Protein AF-A0A8D8L1W0-F1 (afdb_monomer_lite)

Organism: Culex pipiens (NCBI:txid7175)

Radius of gyration: 21.18 Å; chains: 1; bounding box: 40×40×78 Å

Foldseek 3Di:
DDDDPDDPDPCVVVDDDLVNLLVVLLPDALVVLVVQCVPDPSSVCSQVVDPSNQQNDEDEDDAPAEADAPDDDPDDDQHQHYEYENYEYEAHYPVQLVRLCNHQYYAHENYEYEPVRVLVNCVSNQNHAYYEYAAYHHPDDDPDDRDEANANHAYYEYHNDDPVVCVVCVVRYDHHNDYD

Sequence (180 aa):
MAAITTPPELDLAIHVPANVWENIFQRVGVLQLLEFRLICRSWRGIVDGSPALMNRICIKFPPGFALDRDYEPDYLVPARNLTLEKVRISAVNTWWPTFAQRLVFVSINDCTVSCSTLLQLLQPMTNLRVLQLGKLQMWKSSKVAVNFQMKQVETFSAEGLSEDIFSFLAPIFTQLRRIG

InterPro domains:
  IPR001810 F-box domain [PF00646] (17-49)
  IPR001810 F-box domain [PS50181] (10-57)
  IPR001810 F-box domain [SM00256] (16-57)
  IPR032675 Leucine-rich repeat domain superfamily [G3DSA:3.80.10.10] (8-179)
  IPR036047 F-box-like domain superfamily [SSF81383] (6-67)

Secondary structure (DSSP, 8-state):
----------GGGGS--HHHHHHHHTTS-HHHHHHHHHH-HHHHHHHHH-HHHHTT-EEEPPTT-EE-SS---S-PPP-SEEEEES-EES---THHHHHHTT-SEEEEESEEE-HHHHHHHHTT-TT--EEEE--EE-S----PPP----TT--EEEETT--HHHHHHHGGG-S--SEE-

Structure (mmCIF, N/CA/C/O backbone):
data_AF-A0A8D8L1W0-F1
#
_entry.id   AF-A0A8D8L1W0-F1
#
loop_
_atom_site.group_PDB
_atom_site.id
_atom_site.type_symbol
_atom_site.label_atom_id
_atom_site.label_alt_id
_atom_site.label_comp_id
_atom_site.label_asym_id
_atom_site.label_entity_id
_atom_site.label_seq_id
_atom_site.pdbx_PDB_ins_code
_atom_site.Cartn_x
_atom_site.Cartn_y
_atom_site.Cartn_z
_atom_site.occupancy
_atom_site.B_iso_or_equiv
_atom_site.auth_seq_id
_atom_site.auth_comp_id
_atom_site.auth_asym_id
_atom_site.auth_atom_id
_atom_site.pdbx_PDB_model_num
ATOM 1 N N . MET A 1 1 ? 22.410 -23.179 -56.354 1.00 44.34 1 MET A N 1
ATOM 2 C CA . MET A 1 1 ? 22.301 -23.093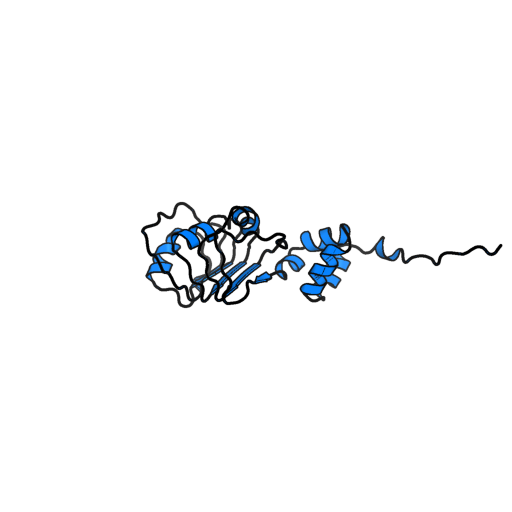 -54.882 1.00 44.34 1 MET A CA 1
ATOM 3 C C . MET A 1 1 ? 22.447 -21.628 -54.506 1.00 44.34 1 MET A C 1
ATOM 5 O O . MET A 1 1 ? 23.551 -21.110 -54.581 1.00 44.34 1 MET A O 1
ATOM 9 N N . ALA A 1 2 ? 21.334 -20.936 -54.258 1.00 40.97 2 ALA A N 1
ATOM 10 C CA . ALA A 1 2 ? 21.337 -19.514 -53.918 1.00 40.97 2 ALA A CA 1
ATOM 11 C C . ALA A 1 2 ? 21.572 -19.354 -52.411 1.00 40.97 2 ALA A C 1
ATOM 13 O O . ALA A 1 2 ? 20.891 -19.997 -51.612 1.00 40.97 2 ALA A O 1
ATOM 14 N N . ALA A 1 3 ? 22.556 -18.536 -52.040 1.00 47.28 3 ALA A N 1
ATOM 15 C CA . ALA A 1 3 ? 22.816 -18.172 -50.657 1.00 47.28 3 ALA A CA 1
ATOM 16 C C . ALA A 1 3 ? 21.659 -17.308 -50.141 1.00 47.28 3 ALA A C 1
ATOM 18 O O . ALA A 1 3 ? 21.376 -16.245 -50.690 1.00 47.28 3 ALA A O 1
ATOM 19 N N . ILE A 1 4 ? 20.980 -17.788 -49.102 1.00 48.72 4 ILE A N 1
ATOM 20 C CA . ILE A 1 4 ? 19.999 -17.013 -48.347 1.00 48.72 4 ILE A CA 1
ATOM 21 C C . ILE A 1 4 ? 20.810 -16.077 -47.451 1.00 48.72 4 ILE A C 1
ATOM 23 O O . ILE A 1 4 ? 21.278 -16.471 -46.387 1.00 48.72 4 ILE A O 1
ATOM 27 N N . THR A 1 5 ? 21.041 -14.851 -47.910 1.00 50.19 5 THR A N 1
ATOM 28 C CA . THR A 1 5 ? 21.496 -13.757 -47.055 1.00 50.19 5 THR A CA 1
ATOM 29 C C . THR A 1 5 ? 20.346 -13.402 -46.121 1.00 50.19 5 THR A C 1
ATOM 31 O O . THR A 1 5 ? 19.375 -12.759 -46.518 1.00 50.19 5 THR A O 1
ATOM 34 N N . THR A 1 6 ? 20.430 -13.867 -44.877 1.00 53.19 6 THR A N 1
ATOM 35 C CA . THR A 1 6 ? 19.620 -13.349 -43.772 1.00 53.19 6 THR A CA 1
ATOM 36 C C . THR A 1 6 ? 19.752 -11.820 -43.737 1.00 53.19 6 THR A C 1
ATOM 38 O O . THR A 1 6 ? 20.881 -11.323 -43.816 1.00 53.19 6 THR A O 1
ATOM 41 N N . PRO A 1 7 ? 18.643 -11.059 -43.657 1.00 52.22 7 PRO A N 1
ATOM 42 C CA . PRO A 1 7 ? 18.725 -9.613 -43.499 1.00 52.22 7 PRO A CA 1
ATOM 43 C C . PRO A 1 7 ? 19.484 -9.295 -42.205 1.00 52.22 7 PRO A C 1
ATOM 45 O O . PRO A 1 7 ? 19.402 -10.090 -41.267 1.00 52.22 7 PRO A O 1
ATOM 48 N N . PRO A 1 8 ? 20.210 -8.165 -42.127 1.00 53.38 8 PRO A N 1
ATOM 49 C CA . PRO A 1 8 ? 20.816 -7.731 -40.879 1.00 53.38 8 PRO A CA 1
ATOM 50 C C . PRO A 1 8 ? 19.683 -7.506 -39.876 1.00 53.38 8 PRO A C 1
ATOM 52 O O . PRO A 1 8 ? 18.936 -6.529 -39.966 1.00 53.38 8 PRO A O 1
ATOM 55 N N . GLU A 1 9 ? 19.500 -8.470 -38.976 1.00 50.31 9 GLU A N 1
ATOM 56 C CA . GLU A 1 9 ? 18.632 -8.323 -37.821 1.00 50.31 9 GLU A CA 1
ATOM 57 C C . GLU A 1 9 ? 19.044 -7.048 -37.088 1.00 50.31 9 GLU A C 1
ATOM 59 O O . GLU A 1 9 ? 20.223 -6.716 -36.970 1.00 50.31 9 GLU A O 1
ATOM 64 N N . LEU A 1 10 ? 18.039 -6.285 -36.675 1.00 51.59 10 LEU A N 1
ATOM 65 C CA . LEU A 1 10 ? 18.173 -4.995 -36.020 1.00 51.59 10 LEU A CA 1
ATOM 66 C C . LEU A 1 10 ? 18.961 -5.124 -34.706 1.00 51.59 10 LEU A C 1
ATOM 68 O O . LEU A 1 10 ? 18.383 -5.181 -33.624 1.00 51.59 10 LEU A O 1
ATOM 72 N N . ASP A 1 11 ? 20.284 -5.036 -34.796 1.00 48.66 11 ASP A N 1
ATOM 73 C CA . ASP A 1 11 ? 21.230 -4.906 -33.677 1.00 48.66 11 ASP A CA 1
ATOM 74 C C . ASP A 1 11 ? 21.107 -3.557 -32.930 1.00 48.66 11 ASP A C 1
ATOM 76 O O . ASP A 1 11 ? 21.925 -3.202 -32.083 1.00 48.66 11 ASP A O 1
ATOM 80 N N . LEU A 1 12 ? 20.044 -2.784 -33.182 1.00 52.66 12 LEU A N 1
ATOM 81 C CA . LEU A 1 12 ? 19.745 -1.541 -32.462 1.00 52.66 12 LEU A CA 1
ATOM 82 C C . LEU A 1 12 ? 19.481 -1.773 -30.967 1.00 52.66 12 LEU A C 1
ATOM 84 O O . LEU A 1 12 ? 19.642 -0.851 -30.167 1.00 52.66 12 LEU A O 1
ATOM 88 N N . ALA A 1 13 ? 19.113 -2.993 -30.565 1.00 54.72 13 ALA A N 1
ATOM 89 C CA . ALA A 1 13 ? 18.953 -3.340 -29.155 1.00 54.72 13 ALA A CA 1
ATOM 90 C C . ALA A 1 13 ? 20.289 -3.386 -28.384 1.00 54.72 13 ALA A C 1
ATOM 92 O O . ALA A 1 13 ? 20.267 -3.355 -27.153 1.00 54.72 13 ALA A O 1
ATOM 93 N N . ILE A 1 14 ? 21.440 -3.429 -29.070 1.00 57.38 14 ILE A N 1
ATOM 94 C CA . ILE A 1 14 ? 22.743 -3.649 -28.428 1.00 57.38 14 ILE A CA 1
ATOM 95 C C . ILE A 1 14 ? 23.313 -2.375 -27.770 1.00 57.38 14 ILE A C 1
ATOM 97 O O . ILE A 1 14 ? 24.105 -2.489 -26.835 1.00 57.38 14 ILE A O 1
ATOM 101 N N . HIS A 1 15 ? 22.868 -1.160 -28.129 1.00 70.00 15 HIS A N 1
ATOM 102 C CA . HIS A 1 15 ? 23.546 0.068 -27.665 1.00 70.00 15 HIS A CA 1
ATOM 103 C C . HIS A 1 15 ? 22.665 1.256 -27.261 1.00 70.00 15 HIS A C 1
ATOM 105 O O . HIS A 1 15 ? 23.150 2.384 -27.225 1.00 70.00 15 HIS A O 1
ATOM 111 N N . VAL A 1 16 ? 21.397 1.057 -26.900 1.00 83.19 16 VAL A N 1
ATOM 112 C CA . VAL A 1 16 ? 20.610 2.158 -26.315 1.00 83.19 16 VAL A CA 1
ATOM 113 C C . VAL A 1 16 ? 20.847 2.218 -24.797 1.00 83.19 16 VAL A C 1
ATOM 115 O O . VAL A 1 16 ? 20.529 1.250 -24.099 1.00 83.19 16 VAL A O 1
ATOM 118 N N . PRO A 1 17 ? 21.386 3.329 -24.255 1.00 90.25 17 PRO A N 1
ATOM 119 C CA . PRO A 1 17 ? 21.621 3.480 -22.822 1.00 90.25 17 PRO A CA 1
ATOM 120 C C . PRO A 1 17 ? 20.339 3.359 -21.983 1.00 90.25 17 PRO A C 1
ATOM 122 O O . PRO A 1 17 ? 19.255 3.767 -22.407 1.00 90.25 17 PRO A O 1
ATOM 125 N N . ALA A 1 18 ? 20.465 2.852 -20.753 1.00 91.12 18 ALA A N 1
ATOM 126 C CA . ALA A 1 18 ? 19.331 2.621 -19.853 1.00 91.12 18 ALA A CA 1
ATOM 127 C C . ALA A 1 18 ? 18.490 3.884 -19.586 1.00 91.12 18 ALA A C 1
ATOM 129 O O . ALA A 1 18 ? 17.266 3.803 -19.533 1.00 91.12 18 ALA A O 1
ATOM 130 N N . ASN A 1 19 ? 19.121 5.058 -19.487 1.00 92.62 19 ASN A N 1
ATOM 131 C CA . ASN A 1 19 ? 18.427 6.336 -19.292 1.00 92.62 19 ASN A CA 1
ATOM 132 C C . ASN A 1 19 ? 17.581 6.752 -20.511 1.00 92.62 19 ASN A C 1
ATOM 134 O O . ASN A 1 19 ? 16.554 7.409 -20.352 1.00 92.62 19 ASN A O 1
ATOM 138 N N . VAL A 1 20 ? 17.976 6.373 -21.732 1.00 94.62 20 VAL A N 1
ATOM 139 C CA . VAL A 1 20 ? 17.174 6.624 -22.940 1.00 94.62 20 VAL A CA 1
ATOM 140 C C . VAL A 1 20 ? 15.929 5.739 -22.927 1.00 94.62 20 VAL A C 1
ATOM 142 O O . VAL A 1 20 ? 14.825 6.241 -23.134 1.00 94.62 20 VAL A O 1
ATOM 145 N N . TRP A 1 21 ? 16.081 4.454 -22.595 1.00 95.00 21 TRP A N 1
ATOM 146 C CA . TRP A 1 21 ? 14.948 3.544 -22.404 1.00 95.00 21 TRP A CA 1
ATOM 147 C C . TRP A 1 21 ? 14.011 4.000 -21.291 1.00 95.00 21 TRP A C 1
ATOM 149 O O . TRP A 1 21 ? 12.801 3.991 -21.484 1.00 95.00 21 TRP A O 1
ATOM 159 N N . GLU A 1 22 ? 14.548 4.449 -20.158 1.00 95.38 22 GLU A N 1
ATOM 160 C CA . GLU A 1 22 ? 13.745 4.983 -19.061 1.00 95.38 22 GLU A CA 1
ATOM 161 C C . GLU A 1 22 ? 12.876 6.160 -19.527 1.00 95.38 22 GLU A C 1
ATOM 163 O O . GLU A 1 22 ? 11.669 6.163 -19.289 1.00 95.38 22 GLU A O 1
ATOM 168 N N . ASN A 1 23 ? 13.451 7.113 -20.268 1.00 95.25 23 ASN A N 1
ATOM 169 C CA . ASN A 1 23 ? 12.711 8.243 -20.835 1.00 95.25 23 ASN A CA 1
ATOM 170 C C . ASN A 1 23 ? 11.614 7.810 -21.822 1.00 95.25 23 ASN A C 1
ATOM 172 O O . ASN A 1 23 ? 10.554 8.436 -21.874 1.00 95.25 23 ASN A O 1
ATOM 176 N N . ILE A 1 24 ? 11.843 6.747 -22.600 1.00 95.50 24 ILE A N 1
ATOM 177 C CA . ILE A 1 24 ? 10.821 6.157 -23.478 1.00 95.50 24 ILE A CA 1
ATOM 178 C C . ILE A 1 24 ? 9.713 5.524 -22.625 1.00 95.50 24 ILE A C 1
ATOM 180 O O . ILE A 1 24 ? 8.532 5.817 -22.812 1.00 95.50 24 ILE A O 1
ATOM 184 N N . PHE A 1 25 ? 10.083 4.705 -21.641 1.00 96.31 25 PHE A N 1
ATOM 185 C CA . PHE A 1 25 ? 9.159 3.999 -20.754 1.00 96.31 25 PHE A CA 1
ATOM 186 C C . PHE A 1 25 ? 8.323 4.947 -19.880 1.00 96.31 25 PHE A C 1
ATOM 188 O O . PHE A 1 25 ? 7.188 4.631 -19.526 1.00 96.31 25 PHE A O 1
ATOM 195 N N . GLN A 1 26 ? 8.823 6.144 -19.571 1.00 95.56 26 GLN A N 1
ATOM 196 C CA . GLN A 1 26 ? 8.052 7.172 -18.866 1.00 95.56 26 GLN A CA 1
ATOM 197 C C . GLN A 1 26 ? 6.867 7.699 -19.692 1.00 95.56 26 GLN A C 1
ATOM 199 O O . GLN A 1 26 ? 5.892 8.177 -19.115 1.00 95.56 26 GLN A O 1
ATOM 204 N N . ARG A 1 27 ? 6.916 7.587 -21.025 1.00 96.25 27 ARG A N 1
ATOM 205 C CA . ARG A 1 27 ? 5.881 8.104 -21.936 1.00 96.25 27 ARG A CA 1
ATOM 206 C C . ARG A 1 27 ? 4.793 7.088 -22.278 1.00 96.25 27 ARG A C 1
ATOM 208 O O . ARG A 1 27 ? 3.747 7.487 -22.778 1.00 96.25 27 ARG A O 1
ATOM 215 N N . VAL A 1 28 ? 5.013 5.800 -22.015 1.00 95.38 28 VAL A N 1
ATOM 216 C CA . VAL A 1 28 ? 4.023 4.744 -22.302 1.00 95.38 28 VAL A CA 1
ATOM 217 C C . VAL A 1 28 ? 3.042 4.550 -21.151 1.00 95.38 28 VAL A C 1
ATOM 219 O O . VAL A 1 28 ? 3.319 4.959 -20.022 1.00 95.38 28 VAL A O 1
ATOM 222 N N . GLY A 1 29 ? 1.891 3.92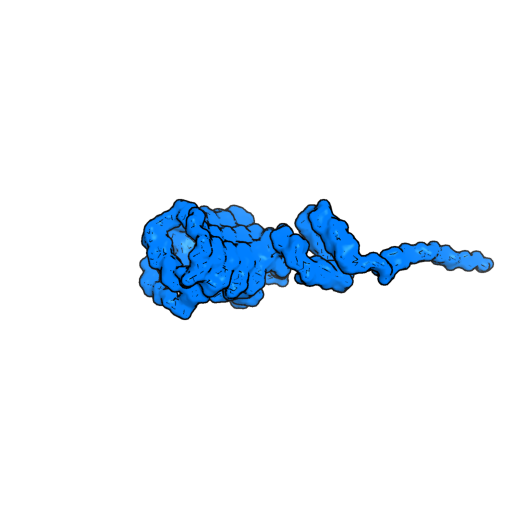7 -21.413 1.00 94.75 29 GLY A N 1
ATOM 223 C CA . GLY A 1 29 ? 0.904 3.604 -20.377 1.00 94.75 29 GLY A CA 1
ATOM 224 C C . GLY A 1 29 ? 1.415 2.569 -19.365 1.00 94.75 29 GLY A C 1
ATOM 225 O O . GLY A 1 29 ? 2.352 1.826 -19.642 1.00 94.75 29 GLY A O 1
ATOM 226 N N . VAL A 1 30 ? 0.784 2.483 -18.188 1.00 93.31 30 VAL A N 1
ATOM 227 C CA . VAL A 1 30 ? 1.201 1.535 -17.129 1.00 93.31 30 VAL A CA 1
ATOM 228 C C . VAL A 1 30 ? 1.096 0.079 -17.593 1.00 93.31 30 VAL A C 1
ATOM 230 O O . VAL A 1 30 ? 1.991 -0.705 -17.309 1.00 93.31 30 VAL A O 1
ATOM 233 N N . LEU A 1 31 ? 0.056 -0.284 -18.349 1.00 92.94 31 LEU A N 1
ATOM 234 C CA . LEU A 1 31 ? -0.081 -1.646 -18.882 1.00 92.94 31 LEU A CA 1
ATOM 235 C C . LEU A 1 31 ? 1.057 -1.992 -19.856 1.00 92.94 31 LEU A C 1
ATOM 237 O O . LEU A 1 31 ? 1.703 -3.020 -19.696 1.00 92.94 31 LEU A O 1
ATOM 241 N N . GLN A 1 32 ? 1.385 -1.080 -20.774 1.00 95.38 32 GLN A N 1
ATOM 242 C CA . GLN A 1 32 ? 2.515 -1.234 -21.702 1.00 95.38 32 GLN A CA 1
ATOM 243 C C . GLN A 1 32 ? 3.858 -1.310 -20.965 1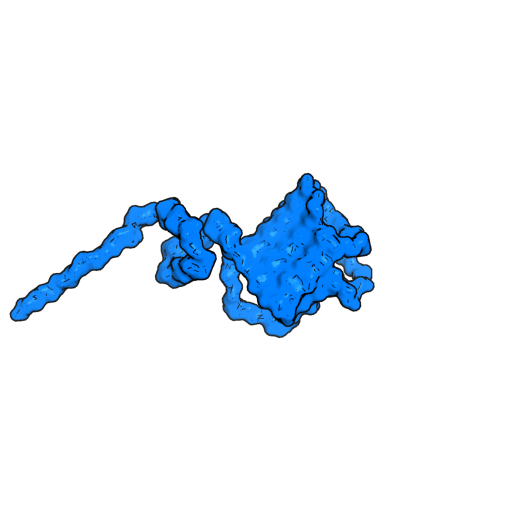.00 95.38 32 GLN A C 1
ATOM 245 O O . GLN A 1 32 ? 4.743 -2.071 -21.340 1.00 95.38 32 GLN A O 1
ATOM 250 N N . LEU A 1 33 ? 4.012 -0.553 -19.875 1.00 95.06 33 LEU A N 1
ATOM 251 C CA . LEU A 1 33 ? 5.196 -0.632 -19.022 1.00 95.06 33 LEU A CA 1
ATOM 252 C C . LEU A 1 33 ? 5.354 -2.032 -18.403 1.00 95.06 33 LEU A C 1
ATOM 254 O O . LEU A 1 33 ? 6.469 -2.551 -18.328 1.00 95.06 33 LEU A O 1
ATOM 258 N N . LEU A 1 34 ? 4.248 -2.659 -17.985 1.00 93.56 34 LEU A N 1
ATOM 259 C CA . LEU A 1 34 ? 4.256 -4.035 -17.485 1.00 93.56 34 LEU A CA 1
ATOM 260 C C . LEU A 1 34 ? 4.573 -5.043 -18.591 1.00 93.56 34 LEU A C 1
ATOM 262 O O . LEU A 1 34 ? 5.328 -5.977 -18.341 1.00 93.56 34 LEU A O 1
ATOM 266 N N . GLU A 1 35 ? 4.074 -4.835 -19.808 1.00 94.75 35 GLU A N 1
ATOM 267 C CA . GLU A 1 35 ? 4.432 -5.659 -20.968 1.00 94.75 35 GLU A CA 1
ATOM 268 C C . GLU A 1 35 ? 5.934 -5.562 -21.270 1.00 94.75 35 GLU A C 1
ATOM 270 O O . GLU A 1 35 ? 6.612 -6.582 -21.382 1.00 94.75 35 GLU A O 1
ATOM 275 N N . PHE A 1 36 ? 6.504 -4.353 -21.289 1.00 92.94 36 PHE A N 1
ATOM 276 C CA . PHE A 1 36 ? 7.942 -4.143 -21.489 1.00 92.94 36 PHE A CA 1
ATOM 277 C C . PHE A 1 36 ? 8.802 -4.834 -20.433 1.00 92.94 36 PHE A C 1
ATOM 279 O O . PHE A 1 36 ? 9.854 -5.396 -20.747 1.00 92.94 36 PHE A O 1
ATOM 286 N N . ARG A 1 37 ? 8.327 -4.876 -19.188 1.00 93.38 37 ARG A N 1
ATOM 287 C CA . ARG A 1 37 ? 8.977 -5.599 -18.089 1.00 93.38 37 ARG A CA 1
ATOM 288 C C . ARG A 1 37 ? 9.036 -7.123 -18.311 1.00 93.38 37 ARG A C 1
ATOM 290 O O . ARG A 1 37 ? 9.838 -7.812 -17.667 1.00 93.38 37 ARG A O 1
ATOM 297 N N . LEU A 1 38 ? 8.197 -7.667 -19.194 1.00 93.31 38 LEU A N 1
ATOM 298 C CA . LEU A 1 38 ? 8.151 -9.092 -19.532 1.00 93.31 38 LEU A CA 1
ATOM 299 C C . LEU A 1 38 ? 8.989 -9.460 -20.765 1.00 93.31 38 LEU A C 1
ATOM 301 O O . LEU A 1 38 ? 9.322 -10.632 -20.909 1.00 93.31 38 LEU A O 1
ATOM 305 N N . ILE A 1 39 ? 9.382 -8.493 -21.602 1.00 94.12 39 ILE A N 1
ATOM 306 C CA . ILE A 1 39 ? 10.068 -8.755 -22.881 1.00 94.12 39 ILE A CA 1
ATOM 307 C C . ILE A 1 39 ? 11.473 -9.335 -22.689 1.00 94.12 39 ILE A C 1
ATOM 309 O O . ILE A 1 39 ? 11.797 -10.375 -23.258 1.00 94.12 39 ILE A O 1
ATOM 313 N N . CYS A 1 40 ? 12.338 -8.683 -21.905 1.00 92.88 40 CYS A N 1
ATOM 314 C CA . CYS A 1 40 ? 13.704 -9.166 -21.683 1.00 92.88 40 CYS A CA 1
ATOM 315 C C . CYS A 1 40 ? 14.257 -8.770 -20.304 1.00 92.88 40 CYS A C 1
ATOM 317 O O . CYS A 1 40 ? 13.744 -7.872 -19.632 1.00 92.88 40 CYS A O 1
ATOM 319 N N . ARG A 1 41 ? 15.347 -9.429 -19.875 1.00 92.81 41 ARG A N 1
ATOM 320 C CA . ARG A 1 41 ? 15.993 -9.164 -18.571 1.00 92.81 41 ARG A CA 1
ATOM 321 C C . ARG A 1 41 ? 16.511 -7.729 -18.439 1.00 92.81 41 ARG A C 1
ATOM 323 O O . ARG A 1 41 ? 16.424 -7.168 -17.352 1.00 92.81 41 ARG A O 1
ATOM 330 N N . SER A 1 42 ? 17.016 -7.143 -19.528 1.00 93.00 42 SER A N 1
ATOM 331 C CA . SER A 1 42 ? 17.528 -5.766 -19.532 1.00 93.00 42 SER A CA 1
ATOM 332 C C . SER A 1 42 ? 16.402 -4.762 -19.278 1.00 93.00 42 SER A C 1
ATOM 334 O O . SER A 1 42 ? 16.490 -3.949 -18.363 1.00 93.00 42 SER A O 1
ATOM 336 N N . TRP A 1 43 ? 15.281 -4.891 -19.993 1.00 94.62 43 TRP A N 1
ATOM 337 C CA . TRP A 1 43 ? 14.124 -4.009 -19.818 1.00 94.62 43 TRP A CA 1
ATOM 338 C C . TRP A 1 43 ? 13.490 -4.176 -18.445 1.00 94.62 43 TRP A C 1
ATOM 340 O O . TRP A 1 43 ? 13.177 -3.181 -17.797 1.00 94.62 43 TRP A O 1
ATOM 350 N N . ARG A 1 44 ? 13.392 -5.415 -17.944 1.00 94.19 44 ARG A N 1
ATOM 351 C CA . ARG A 1 44 ? 12.986 -5.664 -16.558 1.00 94.19 44 ARG A CA 1
ATOM 352 C C . ARG A 1 44 ? 13.884 -4.928 -15.566 1.00 94.19 44 ARG A C 1
ATOM 354 O O . ARG A 1 44 ? 13.360 -4.284 -14.669 1.00 94.19 44 ARG A O 1
ATOM 361 N N . GLY A 1 45 ? 15.205 -4.996 -15.740 1.00 93.88 45 GLY A N 1
ATOM 362 C CA . GLY A 1 45 ? 16.165 -4.295 -14.886 1.00 93.88 45 GLY A CA 1
ATOM 363 C C . GLY A 1 45 ? 16.013 -2.772 -14.930 1.00 93.88 45 GLY A C 1
ATOM 364 O O . GLY A 1 45 ? 16.091 -2.128 -13.890 1.00 93.88 45 GLY A O 1
ATOM 365 N N . ILE A 1 46 ? 15.731 -2.202 -16.105 1.00 94.88 46 ILE A N 1
ATOM 366 C CA . ILE A 1 46 ? 15.479 -0.760 -16.271 1.00 94.88 46 ILE A CA 1
ATOM 367 C C . ILE A 1 46 ? 14.181 -0.351 -15.564 1.00 94.88 46 ILE A C 1
ATOM 369 O O . ILE A 1 46 ? 14.171 0.628 -14.821 1.00 94.88 46 ILE A O 1
ATOM 373 N N . VAL A 1 47 ? 13.098 -1.112 -15.758 1.00 94.38 47 VAL A N 1
ATOM 374 C CA . VAL A 1 47 ? 11.807 -0.842 -15.108 1.00 94.38 47 VAL A CA 1
ATOM 375 C C . VAL A 1 47 ? 11.927 -0.983 -13.590 1.00 94.38 47 VAL A C 1
ATOM 377 O O . VAL A 1 47 ? 11.615 -0.034 -12.880 1.00 94.38 47 VAL A O 1
ATOM 380 N N . ASP A 1 48 ? 12.438 -2.115 -13.097 1.00 93.00 48 ASP A N 1
ATOM 381 C CA . ASP A 1 48 ? 12.560 -2.402 -11.659 1.00 93.00 48 ASP A CA 1
ATOM 382 C C . ASP A 1 48 ? 13.569 -1.475 -10.958 1.00 93.00 48 ASP A C 1
ATOM 384 O O . ASP A 1 48 ? 13.408 -1.153 -9.778 1.00 93.00 48 ASP A O 1
ATOM 388 N N . GLY A 1 49 ? 14.605 -1.039 -11.682 1.00 92.25 49 GLY A N 1
ATOM 389 C CA . GLY A 1 49 ? 15.668 -0.170 -11.184 1.00 92.25 49 GLY A CA 1
ATOM 390 C C . GLY A 1 49 ? 15.328 1.320 -11.179 1.00 92.25 49 GLY A C 1
ATOM 391 O O . GLY A 1 49 ? 15.974 2.064 -10.444 1.00 92.25 49 GLY A O 1
ATOM 392 N N . SER A 1 50 ? 14.324 1.769 -11.942 1.00 94.06 50 SER A N 1
ATOM 393 C CA . SER A 1 50 ? 13.914 3.179 -11.996 1.00 94.06 50 SER A CA 1
ATOM 394 C C . SER A 1 50 ? 12.806 3.486 -10.978 1.00 94.06 50 SER A C 1
ATOM 396 O O . SER A 1 50 ? 11.659 3.053 -11.145 1.00 94.06 50 SER A O 1
ATOM 398 N N . PRO A 1 51 ? 13.070 4.319 -9.949 1.00 91.12 51 PRO A N 1
ATOM 399 C CA . PRO A 1 51 ? 12.019 4.810 -9.062 1.00 91.12 51 PRO A CA 1
ATOM 400 C C . PRO A 1 51 ? 10.925 5.576 -9.813 1.00 91.12 51 PRO A C 1
ATOM 402 O O . PRO A 1 51 ? 9.757 5.469 -9.450 1.00 91.12 51 PRO A O 1
ATOM 405 N N . ALA A 1 52 ? 11.286 6.326 -10.860 1.00 92.19 52 ALA A N 1
ATOM 406 C CA . ALA A 1 52 ? 10.341 7.118 -11.639 1.00 92.19 52 ALA A CA 1
ATOM 407 C C . ALA A 1 52 ? 9.315 6.233 -12.361 1.00 92.19 52 ALA A C 1
ATOM 409 O O . ALA A 1 52 ? 8.129 6.558 -12.370 1.00 92.19 52 ALA A O 1
ATOM 410 N N . LEU A 1 53 ? 9.745 5.091 -12.909 1.00 94.69 53 LEU A N 1
ATOM 411 C CA . LEU A 1 53 ? 8.853 4.117 -13.541 1.00 94.69 53 LEU A CA 1
ATOM 412 C C . LEU A 1 53 ? 8.030 3.344 -12.507 1.00 94.69 53 LEU A C 1
ATOM 414 O O . LEU A 1 53 ? 6.808 3.262 -12.631 1.00 94.69 53 LEU A O 1
ATOM 418 N N . MET A 1 54 ? 8.668 2.837 -11.449 1.00 92.81 54 MET A N 1
ATOM 419 C CA . MET A 1 54 ? 7.989 2.038 -10.421 1.00 92.81 54 MET A CA 1
ATOM 420 C C . MET A 1 54 ? 6.943 2.826 -9.632 1.00 92.81 54 MET A C 1
ATOM 422 O O . MET A 1 54 ? 5.929 2.262 -9.228 1.00 92.81 54 MET A O 1
ATOM 426 N N . ASN A 1 55 ? 7.134 4.136 -9.456 1.00 92.12 55 ASN A N 1
ATOM 427 C CA . ASN A 1 55 ? 6.148 5.012 -8.820 1.00 92.12 55 ASN A CA 1
ATOM 428 C C . ASN A 1 55 ? 4.879 5.212 -9.668 1.00 92.12 55 ASN A C 1
ATOM 430 O O . ASN A 1 55 ? 3.903 5.768 -9.173 1.00 92.12 55 ASN A O 1
ATOM 434 N N . ARG A 1 56 ? 4.859 4.777 -10.933 1.00 93.00 56 ARG A N 1
ATOM 435 C CA . ARG A 1 56 ? 3.650 4.797 -11.775 1.00 93.00 56 ARG A CA 1
ATOM 436 C C . ARG A 1 56 ? 2.811 3.533 -11.602 1.00 93.00 56 ARG A C 1
ATOM 438 O O . ARG A 1 56 ? 1.627 3.539 -11.928 1.00 93.00 56 ARG A O 1
ATOM 445 N N . ILE A 1 57 ? 3.410 2.457 -11.088 1.00 93.25 57 ILE A N 1
ATOM 446 C CA . ILE A 1 57 ? 2.735 1.182 -10.854 1.00 93.25 57 ILE A CA 1
ATOM 447 C C . ILE A 1 57 ? 2.006 1.264 -9.512 1.00 93.25 57 ILE A C 1
ATOM 449 O O . ILE A 1 57 ? 2.622 1.377 -8.450 1.00 93.25 57 ILE A O 1
ATOM 453 N N . CYS A 1 58 ? 0.678 1.204 -9.572 1.00 94.62 58 CYS A N 1
ATOM 454 C CA . CYS A 1 58 ? -0.191 1.180 -8.404 1.00 94.62 58 CYS A CA 1
ATOM 455 C C . CYS A 1 58 ? -1.068 -0.067 -8.450 1.00 94.62 58 CYS A C 1
ATOM 457 O O . CYS A 1 58 ? -1.783 -0.282 -9.431 1.00 94.62 58 CYS A O 1
ATOM 459 N N . ILE A 1 59 ? -1.014 -0.878 -7.394 1.00 94.75 59 ILE A N 1
ATOM 460 C CA . ILE A 1 59 ? -1.922 -2.016 -7.253 1.00 94.75 59 ILE A CA 1
ATOM 461 C C . ILE A 1 59 ? -3.261 -1.503 -6.746 1.00 94.75 59 ILE A C 1
ATOM 463 O O . ILE A 1 59 ? -3.326 -0.766 -5.761 1.00 94.75 59 ILE A O 1
ATOM 467 N N . LYS A 1 60 ? -4.325 -1.921 -7.428 1.00 94.81 60 LYS A N 1
ATOM 468 C CA . LYS A 1 60 ? -5.707 -1.663 -7.041 1.00 94.81 60 LYS A CA 1
ATOM 469 C C . LYS A 1 60 ? -6.458 -2.975 -6.977 1.00 94.81 60 LYS A C 1
ATOM 471 O O . LYS A 1 60 ? -6.325 -3.806 -7.872 1.00 94.81 60 LYS A O 1
ATOM 476 N N . PHE A 1 61 ? -7.263 -3.124 -5.939 1.00 92.31 61 PHE A N 1
ATOM 477 C CA . PHE A 1 61 ? -8.209 -4.224 -5.836 1.00 92.31 61 PHE A CA 1
ATOM 478 C C . PHE A 1 61 ? -9.589 -3.746 -6.299 1.00 92.31 61 PHE A C 1
ATOM 480 O O . PHE A 1 61 ? -9.939 -2.593 -6.032 1.00 92.31 61 PHE A O 1
ATOM 487 N N . PRO A 1 62 ? -10.366 -4.584 -7.008 1.00 93.25 62 PRO A N 1
ATOM 488 C CA . PRO A 1 62 ? -11.718 -4.221 -7.412 1.00 93.25 62 PRO A CA 1
ATOM 489 C C . PRO A 1 62 ? -12.619 -3.898 -6.205 1.00 93.25 62 PRO A C 1
ATOM 491 O O . PRO A 1 62 ? -12.472 -4.520 -5.149 1.00 93.25 62 PRO A O 1
ATOM 494 N N . PRO A 1 63 ? -13.595 -2.987 -6.346 1.00 94.31 63 PRO A N 1
ATOM 495 C CA . PRO A 1 63 ? -14.622 -2.785 -5.329 1.00 94.31 63 PRO A CA 1
ATOM 496 C C . PRO A 1 63 ? -15.363 -4.086 -5.001 1.00 94.31 63 PRO A C 1
ATOM 498 O O . PRO A 1 63 ? -15.703 -4.859 -5.895 1.00 94.31 63 PRO A O 1
ATOM 501 N N . GLY A 1 64 ? -15.629 -4.323 -3.718 1.00 93.19 64 GLY A N 1
ATOM 502 C CA . GLY A 1 64 ? -16.262 -5.546 -3.222 1.00 93.19 64 GLY A CA 1
ATOM 503 C C . GLY A 1 64 ? -15.312 -6.736 -3.077 1.00 93.19 64 GLY A C 1
ATOM 504 O O . GLY A 1 64 ? -15.735 -7.784 -2.590 1.00 93.19 64 GLY A O 1
ATOM 505 N N . PHE A 1 65 ? -14.036 -6.592 -3.452 1.00 95.44 65 PHE A N 1
ATOM 506 C CA . PHE A 1 65 ? -13.041 -7.643 -3.274 1.00 95.44 65 PHE A CA 1
ATOM 507 C C . PHE A 1 65 ? -12.830 -7.970 -1.787 1.00 95.44 65 PHE A C 1
ATOM 509 O O . PHE A 1 65 ? -12.848 -7.079 -0.929 1.00 95.44 65 PHE A O 1
ATOM 516 N N . ALA A 1 66 ? -12.616 -9.251 -1.485 1.00 95.06 66 ALA A N 1
ATOM 517 C CA . ALA A 1 66 ? -12.347 -9.735 -0.138 1.00 95.06 66 ALA A CA 1
ATOM 518 C C . ALA A 1 66 ? -10.867 -10.117 -0.001 1.00 95.06 66 ALA A C 1
ATOM 520 O O . ALA A 1 66 ? -10.389 -11.041 -0.648 1.00 95.06 66 ALA A O 1
ATOM 521 N N . LEU A 1 67 ? -10.147 -9.393 0.855 1.00 94.62 67 LEU A N 1
ATOM 522 C CA . LEU A 1 67 ? -8.836 -9.799 1.352 1.00 94.62 67 LEU A CA 1
ATOM 523 C C . LEU A 1 67 ? -9.050 -10.613 2.627 1.00 94.62 67 LEU A C 1
ATOM 525 O O . LEU A 1 67 ? -9.391 -10.074 3.687 1.00 94.62 67 LEU A O 1
ATOM 529 N N . ASP A 1 68 ? -8.917 -11.924 2.512 1.00 94.62 68 ASP A N 1
ATOM 530 C CA . ASP A 1 68 ? -9.125 -12.870 3.600 1.00 94.62 68 ASP A CA 1
ATOM 531 C C . ASP A 1 68 ? -7.957 -13.849 3.744 1.00 94.62 68 ASP A C 1
ATOM 533 O O . ASP A 1 68 ? -6.862 -13.621 3.228 1.00 94.62 68 ASP A O 1
ATOM 537 N N . ARG A 1 69 ? -8.173 -14.896 4.546 1.00 91.44 69 ARG A N 1
ATOM 538 C CA . ARG A 1 69 ? -7.156 -15.906 4.846 1.00 91.44 69 ARG A CA 1
ATOM 539 C C . ARG A 1 69 ? -6.915 -16.882 3.706 1.00 91.44 69 ARG A C 1
ATOM 541 O O . ARG A 1 69 ? -5.927 -17.604 3.758 1.00 91.44 69 ARG A O 1
ATOM 548 N N . ASP A 1 70 ? -7.772 -16.891 2.699 1.00 91.75 70 ASP A N 1
ATOM 549 C CA . ASP A 1 70 ? -7.669 -17.805 1.568 1.00 91.75 70 ASP A CA 1
ATOM 550 C C . ASP A 1 70 ? -7.095 -17.085 0.338 1.00 91.75 70 ASP A C 1
ATOM 552 O O . ASP A 1 70 ? -6.686 -17.720 -0.631 1.00 91.75 70 ASP A O 1
ATOM 556 N N . TYR A 1 71 ? -6.986 -15.752 0.389 1.00 92.56 71 TYR A N 1
ATOM 557 C CA . TYR A 1 71 ? -6.352 -14.975 -0.664 1.00 92.56 71 TYR A CA 1
ATOM 558 C C . TYR A 1 71 ? -4.819 -15.099 -0.651 1.00 92.56 71 TYR A C 1
ATOM 560 O O . TYR A 1 71 ? -4.120 -14.531 0.203 1.00 92.56 71 TYR A O 1
ATOM 568 N N . GLU A 1 72 ? -4.291 -15.774 -1.668 1.00 90.19 72 GLU A N 1
ATOM 569 C CA . GLU A 1 72 ? -2.870 -15.839 -1.997 1.00 90.19 72 GLU A CA 1
ATOM 570 C C . GLU A 1 72 ? -2.676 -15.505 -3.487 1.00 90.19 72 GLU A C 1
ATOM 572 O O . GLU A 1 72 ? -3.138 -16.246 -4.352 1.00 90.19 72 GLU A O 1
ATOM 577 N N . PRO A 1 73 ? -2.059 -14.359 -3.822 1.00 89.81 73 PRO A N 1
ATOM 578 C CA . PRO A 1 73 ? -1.841 -13.993 -5.212 1.00 89.81 73 PRO A CA 1
ATOM 579 C C . PRO A 1 73 ? -0.731 -14.846 -5.831 1.00 89.81 73 PRO A C 1
ATOM 581 O O . PRO A 1 73 ? 0.402 -14.809 -5.353 1.00 89.81 73 PRO A O 1
ATOM 584 N N . ASP A 1 74 ? -1.021 -15.498 -6.961 1.00 86.75 74 ASP A N 1
ATOM 585 C CA . ASP A 1 74 ? -0.021 -16.243 -7.748 1.00 86.75 74 ASP A CA 1
ATOM 586 C C . ASP A 1 74 ? 1.169 -15.361 -8.150 1.00 86.75 74 ASP A C 1
ATOM 588 O O . ASP A 1 74 ? 2.325 -15.788 -8.188 1.00 86.75 74 ASP A O 1
ATOM 592 N N . TYR A 1 75 ? 0.883 -14.095 -8.465 1.00 83.56 75 TYR A N 1
ATOM 593 C CA . TYR A 1 75 ? 1.889 -13.117 -8.838 1.00 83.56 75 TYR A CA 1
ATOM 594 C C . TYR A 1 75 ? 1.483 -11.703 -8.429 1.00 83.56 75 TYR A C 1
ATOM 596 O O . TYR A 1 75 ? 0.480 -11.164 -8.898 1.00 83.56 75 TYR A O 1
ATOM 604 N N . LEU A 1 76 ? 2.319 -11.056 -7.615 1.00 83.75 76 LEU A N 1
ATOM 605 C CA . LEU A 1 76 ? 2.244 -9.616 -7.390 1.00 83.75 76 LEU A CA 1
ATOM 606 C C . LEU A 1 76 ? 3.343 -8.917 -8.171 1.00 83.75 76 LEU A C 1
ATOM 608 O O . LEU A 1 76 ? 4.538 -9.148 -7.961 1.00 83.75 76 LEU A O 1
ATOM 612 N N . VAL A 1 77 ? 2.926 -7.998 -9.035 1.00 85.75 77 VAL A N 1
ATOM 613 C CA . VAL A 1 77 ? 3.843 -7.037 -9.637 1.00 85.75 77 VAL A CA 1
ATOM 614 C C . VAL A 1 77 ? 4.522 -6.264 -8.502 1.00 85.75 77 VAL A C 1
ATOM 616 O O . VAL A 1 77 ? 3.834 -5.803 -7.587 1.00 85.75 77 VAL A O 1
ATOM 619 N N . PRO A 1 78 ? 5.855 -6.091 -8.521 1.00 85.38 78 PRO A N 1
ATOM 620 C CA . PRO A 1 78 ? 6.500 -5.194 -7.579 1.00 85.38 78 PRO A CA 1
ATOM 621 C C . PRO A 1 78 ? 5.870 -3.806 -7.714 1.00 85.38 78 PRO A C 1
ATOM 623 O O . PRO A 1 78 ? 5.838 -3.232 -8.797 1.00 85.38 78 PRO A O 1
ATOM 626 N N . ALA A 1 79 ? 5.333 -3.275 -6.626 1.00 91.88 79 ALA A N 1
ATOM 627 C CA . ALA A 1 79 ? 4.705 -1.967 -6.621 1.00 91.88 79 ALA A CA 1
ATOM 628 C C . ALA A 1 79 ? 5.123 -1.214 -5.370 1.00 91.88 79 ALA A C 1
ATOM 630 O O . ALA A 1 79 ? 5.387 -1.806 -4.323 1.00 91.88 79 ALA A O 1
ATOM 631 N N . ARG A 1 80 ? 5.190 0.108 -5.504 1.00 94.62 80 ARG A N 1
ATOM 632 C CA . ARG A 1 80 ? 5.442 1.022 -4.385 1.00 94.62 80 ARG A CA 1
ATOM 633 C C . ARG A 1 80 ? 4.163 1.682 -3.891 1.00 94.62 80 ARG A C 1
ATOM 635 O O . ARG A 1 80 ? 4.156 2.247 -2.802 1.00 94.62 80 ARG A O 1
ATOM 642 N N . ASN A 1 81 ? 3.093 1.585 -4.674 1.00 96.31 81 ASN A N 1
ATOM 643 C CA . ASN A 1 81 ? 1.829 2.237 -4.395 1.00 96.31 81 ASN A CA 1
ATOM 644 C C . ASN A 1 81 ? 0.711 1.198 -4.338 1.00 96.31 81 ASN A C 1
ATOM 646 O O . ASN A 1 81 ? 0.617 0.324 -5.204 1.00 96.31 81 ASN A O 1
ATOM 650 N N . LEU A 1 82 ? -0.146 1.326 -3.332 1.00 96.81 82 LEU A N 1
ATOM 651 C CA . LEU A 1 82 ? -1.328 0.497 -3.149 1.00 96.81 82 LEU A CA 1
ATOM 652 C C . LEU A 1 82 ? -2.544 1.388 -2.898 1.00 96.81 82 LEU A C 1
ATOM 654 O O . LEU A 1 82 ? -2.491 2.321 -2.095 1.00 96.81 82 LEU A O 1
ATOM 658 N N . THR A 1 83 ? -3.654 1.079 -3.558 1.00 97.12 83 THR A N 1
ATOM 659 C CA . THR A 1 83 ? -4.958 1.672 -3.259 1.00 97.12 83 THR A CA 1
ATOM 660 C C . THR A 1 83 ? -5.979 0.572 -3.013 1.00 97.12 83 THR A C 1
ATOM 662 O O . THR A 1 83 ? -6.215 -0.282 -3.868 1.00 97.12 83 THR A O 1
ATOM 665 N N . LEU A 1 84 ? -6.584 0.609 -1.833 1.00 97.38 84 LEU A N 1
ATOM 666 C CA . LEU A 1 84 ? -7.696 -0.236 -1.429 1.00 97.38 84 LEU A CA 1
ATOM 667 C C . LEU A 1 84 ? -8.938 0.647 -1.375 1.00 97.38 84 LEU A C 1
ATOM 669 O O . LEU A 1 84 ? -9.009 1.559 -0.556 1.00 97.38 84 LEU A O 1
ATOM 673 N N . GLU A 1 85 ? -9.900 0.395 -2.256 1.00 97.19 85 GLU A N 1
ATOM 674 C CA . GLU A 1 85 ? -11.162 1.129 -2.293 1.00 97.19 85 GLU A CA 1
ATOM 675 C C . GLU A 1 85 ? -12.323 0.141 -2.246 1.00 97.19 85 GLU A C 1
ATOM 677 O O . GLU A 1 85 ? -12.402 -0.754 -3.088 1.00 97.19 85 GLU A O 1
ATOM 682 N N . LYS A 1 86 ? -13.226 0.291 -1.268 1.00 97.06 86 LYS A N 1
ATOM 683 C CA . LYS A 1 86 ? -14.397 -0.595 -1.116 1.00 97.06 86 LYS A CA 1
ATOM 684 C C . LYS A 1 86 ? -14.019 -2.071 -0.968 1.00 97.06 86 LYS A C 1
ATOM 686 O O . LYS A 1 86 ? -14.723 -2.952 -1.454 1.00 97.06 86 LYS A O 1
ATOM 691 N N . VAL A 1 87 ? -12.900 -2.343 -0.297 1.00 97.06 87 VAL A N 1
ATOM 692 C CA . VAL A 1 87 ? -12.380 -3.695 -0.057 1.00 97.06 87 VAL A CA 1
ATOM 693 C C . VAL A 1 87 ? -12.779 -4.160 1.342 1.00 97.06 87 VAL A C 1
ATOM 695 O O . VAL A 1 87 ? -12.706 -3.407 2.317 1.00 97.06 87 VAL A O 1
ATOM 698 N N . ARG A 1 88 ? -13.163 -5.432 1.464 1.00 96.75 88 ARG A N 1
ATOM 699 C CA . ARG A 1 88 ? -13.356 -6.086 2.761 1.00 96.75 88 ARG A CA 1
ATOM 700 C C . ARG A 1 88 ? -12.059 -6.770 3.174 1.00 96.75 88 ARG A C 1
ATOM 702 O O . ARG A 1 88 ? -11.665 -7.757 2.569 1.00 96.75 88 ARG A O 1
ATOM 709 N N . ILE A 1 89 ? -11.422 -6.277 4.230 1.00 96.12 89 ILE A N 1
ATOM 710 C CA . ILE A 1 89 ? -10.141 -6.783 4.729 1.00 96.12 89 ILE A CA 1
ATOM 711 C C . ILE A 1 89 ? -10.390 -7.525 6.041 1.00 96.12 89 ILE A C 1
ATOM 713 O O . ILE A 1 89 ? -10.575 -6.930 7.106 1.00 96.12 89 ILE A O 1
ATOM 717 N N . SER A 1 90 ? -10.428 -8.849 5.966 1.00 94.94 90 SER A N 1
ATOM 718 C CA . SER A 1 90 ? -10.636 -9.718 7.125 1.00 94.94 90 SER A CA 1
ATOM 719 C C . SER A 1 90 ? -9.327 -10.292 7.666 1.00 94.94 90 SER A C 1
ATOM 721 O O . SER A 1 90 ? -9.171 -10.400 8.884 1.00 94.94 90 SER A O 1
ATOM 723 N N . ALA A 1 91 ? -8.360 -10.570 6.792 1.00 93.69 91 ALA A N 1
ATOM 724 C CA . ALA A 1 91 ? -7.023 -11.010 7.159 1.00 93.69 91 ALA A CA 1
ATOM 725 C C . ALA A 1 91 ? -6.008 -10.623 6.078 1.00 93.69 91 ALA A C 1
ATOM 727 O O . ALA A 1 91 ? -6.372 -10.301 4.950 1.00 93.69 91 ALA A O 1
ATOM 728 N N . VAL A 1 92 ? -4.733 -10.662 6.451 1.00 89.88 92 VAL A N 1
ATOM 729 C CA . VAL A 1 92 ? -3.602 -10.611 5.525 1.00 89.88 92 VAL A CA 1
ATOM 730 C C . VAL A 1 92 ? -2.723 -11.833 5.784 1.00 89.88 92 VAL A C 1
ATOM 732 O O . VAL A 1 92 ? -2.461 -12.175 6.937 1.00 89.88 92 VAL A O 1
ATOM 735 N N . ASN A 1 93 ? -2.319 -12.514 4.714 1.00 88.75 93 ASN A N 1
ATOM 736 C CA . ASN A 1 93 ? -1.619 -13.799 4.767 1.00 88.75 93 ASN A CA 1
ATOM 737 C C . ASN A 1 93 ? -0.090 -13.658 4.761 1.00 88.75 93 ASN A C 1
ATOM 739 O O . ASN A 1 93 ? 0.462 -12.562 4.830 1.00 88.75 93 ASN A O 1
ATOM 743 N N . THR A 1 94 ? 0.608 -14.788 4.654 1.00 91.88 94 THR A N 1
ATOM 744 C CA . THR A 1 94 ? 2.076 -14.904 4.603 1.00 91.88 94 THR A CA 1
ATOM 745 C C . THR A 1 94 ? 2.729 -14.117 3.464 1.00 91.88 94 THR A C 1
ATOM 747 O O . THR A 1 94 ? 3.867 -13.678 3.618 1.00 91.88 94 THR A O 1
ATOM 750 N N . TRP A 1 95 ? 2.028 -13.876 2.351 1.00 92.56 95 TRP A N 1
ATOM 751 C CA . TRP A 1 95 ? 2.536 -13.063 1.236 1.00 92.56 95 TRP A CA 1
ATOM 752 C C . TRP A 1 95 ? 2.651 -11.571 1.585 1.00 92.56 95 TRP A C 1
ATOM 754 O O . TRP A 1 95 ? 3.487 -10.850 1.028 1.00 92.56 95 TRP A O 1
ATOM 764 N N . TRP A 1 96 ? 1.806 -11.094 2.504 1.00 95.12 96 TRP A N 1
ATOM 765 C CA . TRP A 1 96 ? 1.634 -9.672 2.769 1.00 95.12 96 TRP A CA 1
ATOM 766 C C . TRP A 1 96 ? 2.898 -9.003 3.318 1.00 95.12 96 TRP A C 1
ATOM 768 O O . TRP A 1 96 ? 3.298 -7.994 2.740 1.00 95.12 96 TRP A O 1
ATOM 778 N N . PRO A 1 97 ? 3.591 -9.530 4.350 1.00 94.75 97 PRO A N 1
ATOM 779 C CA . PRO A 1 97 ? 4.788 -8.884 4.882 1.00 94.75 97 PRO A CA 1
ATOM 780 C C . PRO A 1 97 ? 5.875 -8.628 3.833 1.00 94.75 97 PRO A C 1
ATOM 782 O O . PRO A 1 97 ? 6.452 -7.543 3.802 1.00 94.75 97 PRO A O 1
ATOM 785 N N . THR A 1 98 ? 6.127 -9.587 2.940 1.00 93.12 98 THR A N 1
ATOM 786 C CA . THR A 1 98 ? 7.142 -9.453 1.882 1.00 93.12 98 THR A CA 1
ATOM 787 C C . THR A 1 98 ? 6.757 -8.397 0.848 1.00 93.12 98 THR A C 1
ATOM 789 O O . THR A 1 98 ? 7.617 -7.665 0.355 1.00 93.12 98 THR A O 1
ATOM 792 N N . PHE A 1 99 ? 5.469 -8.299 0.522 1.00 93.56 99 PHE A N 1
ATOM 793 C CA . PHE A 1 99 ? 4.957 -7.285 -0.393 1.00 93.56 99 PHE A CA 1
ATOM 794 C C . PHE A 1 99 ? 4.948 -5.886 0.249 1.00 93.56 99 PHE A C 1
ATOM 796 O O . PHE A 1 99 ? 5.481 -4.929 -0.317 1.00 93.56 99 PHE A O 1
ATOM 803 N N . ALA A 1 100 ? 4.401 -5.778 1.459 1.00 95.56 100 ALA A N 1
ATOM 804 C CA . ALA A 1 100 ? 4.145 -4.528 2.166 1.00 95.56 100 ALA A CA 1
ATOM 805 C C . ALA A 1 100 ? 5.413 -3.729 2.490 1.00 95.56 100 ALA A C 1
ATOM 807 O O . ALA A 1 100 ? 5.381 -2.501 2.483 1.00 95.56 100 ALA A O 1
ATOM 808 N N . GLN A 1 101 ? 6.547 -4.403 2.699 1.00 94.75 101 GLN A N 1
ATOM 809 C CA . GLN A 1 101 ? 7.836 -3.749 2.951 1.00 94.75 101 GLN A CA 1
ATOM 810 C C . GLN A 1 101 ? 8.281 -2.814 1.820 1.00 94.75 101 GLN A C 1
ATOM 812 O O . GLN A 1 101 ? 9.103 -1.932 2.047 1.00 94.75 101 GLN A O 1
ATOM 817 N N . ARG A 1 102 ? 7.774 -2.985 0.595 1.00 93.38 102 ARG A N 1
ATOM 818 C CA . ARG A 1 102 ? 8.154 -2.160 -0.565 1.00 93.38 102 ARG A CA 1
ATOM 819 C C . ARG A 1 102 ? 7.241 -0.952 -0.769 1.00 93.38 102 ARG A C 1
ATOM 821 O O . ARG A 1 102 ? 7.538 -0.112 -1.620 1.00 93.38 102 ARG A O 1
ATOM 828 N N . LEU A 1 103 ? 6.138 -0.877 -0.025 1.00 96.12 103 LEU A N 1
ATOM 829 C CA . LEU A 1 103 ? 5.140 0.171 -0.178 1.00 96.12 103 LEU A CA 1
ATOM 830 C C . LEU A 1 103 ? 5.651 1.494 0.396 1.00 96.12 103 LEU A C 1
ATOM 832 O O . LEU A 1 103 ? 6.150 1.561 1.516 1.00 96.12 103 LEU A O 1
ATOM 836 N N . VAL A 1 104 ? 5.492 2.546 -0.400 1.00 96.00 104 VAL A N 1
ATOM 837 C CA . VAL A 1 104 ? 5.844 3.938 -0.100 1.00 96.00 104 VAL A CA 1
ATOM 838 C C . VAL A 1 104 ? 4.580 4.787 0.038 1.00 96.00 104 VAL A C 1
ATOM 840 O O . VAL A 1 104 ? 4.536 5.684 0.881 1.00 96.00 104 VAL A O 1
ATOM 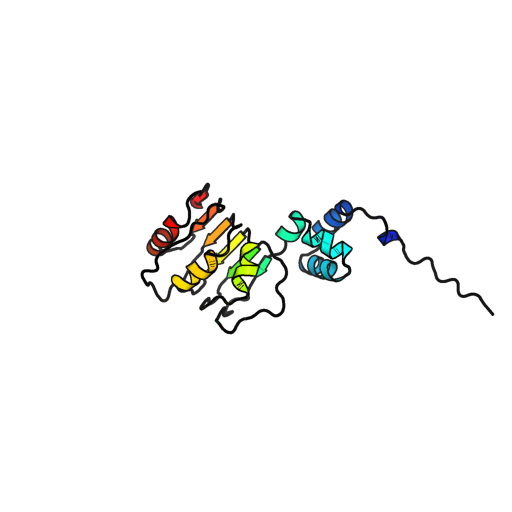843 N N . PHE A 1 105 ? 3.549 4.478 -0.750 1.00 96.88 105 PHE A N 1
ATOM 844 C CA . PHE A 1 105 ? 2.240 5.121 -0.706 1.00 96.88 105 PHE A CA 1
ATOM 845 C C . PHE A 1 105 ? 1.142 4.074 -0.517 1.00 96.88 105 PHE A C 1
ATOM 847 O O . PHE A 1 105 ? 1.060 3.101 -1.272 1.00 96.88 105 PHE A O 1
ATOM 854 N N . VAL A 1 106 ? 0.267 4.298 0.459 1.00 97.75 106 VAL A N 1
ATOM 855 C CA . VAL A 1 106 ? -0.920 3.473 0.691 1.00 97.75 106 VAL A CA 1
ATOM 856 C C . VAL A 1 106 ? -2.126 4.377 0.894 1.00 97.75 106 VAL A C 1
ATOM 858 O O . VAL A 1 106 ? -2.093 5.285 1.722 1.00 97.75 106 VAL A O 1
ATOM 861 N N . SER A 1 107 ? -3.199 4.091 0.162 1.00 97.62 107 SER A N 1
ATOM 862 C CA . SER A 1 107 ? -4.510 4.708 0.351 1.00 97.62 107 SER A CA 1
ATOM 863 C C . SER A 1 107 ? -5.551 3.626 0.626 1.00 97.62 107 SER A C 1
ATOM 865 O O . SER A 1 107 ? -5.640 2.653 -0.124 1.00 97.62 107 SER A O 1
ATOM 867 N N . ILE A 1 108 ? -6.299 3.762 1.721 1.00 97.44 108 ILE A N 1
ATOM 868 C CA . ILE A 1 108 ? -7.352 2.830 2.137 1.00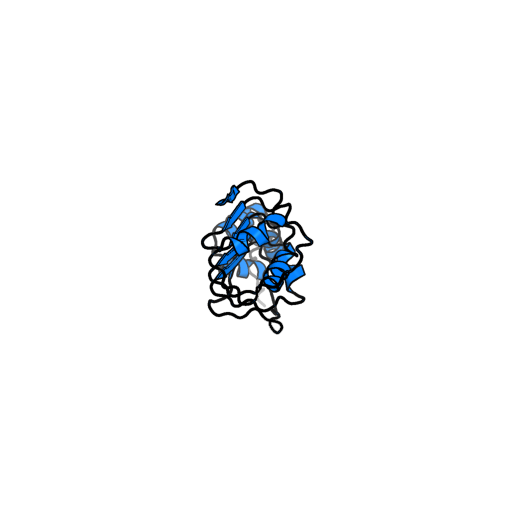 97.44 108 ILE A CA 1
ATOM 869 C C . ILE A 1 108 ? -8.627 3.637 2.343 1.00 97.44 108 ILE A C 1
ATOM 871 O O . ILE A 1 108 ? -8.718 4.406 3.296 1.00 97.44 108 ILE A O 1
ATOM 875 N N . ASN A 1 109 ? -9.610 3.465 1.463 1.00 96.75 109 ASN A N 1
ATOM 876 C CA . ASN A 1 109 ? -10.845 4.241 1.477 1.00 96.75 109 ASN A CA 1
ATOM 877 C C . ASN A 1 109 ? -12.087 3.352 1.345 1.00 96.75 109 ASN A C 1
ATOM 879 O O . ASN A 1 109 ? -12.093 2.363 0.615 1.00 96.75 109 ASN A O 1
ATOM 883 N N . ASP A 1 110 ? -13.148 3.719 2.056 1.00 96.31 110 ASP A N 1
ATOM 884 C CA . ASP A 1 110 ? -14.440 3.021 2.101 1.00 96.31 110 ASP A CA 1
ATOM 885 C C . ASP A 1 110 ? -14.310 1.505 2.357 1.00 96.31 110 ASP A C 1
ATOM 887 O O . ASP A 1 110 ? -15.045 0.695 1.804 1.00 96.31 110 ASP A O 1
ATOM 891 N N . CYS A 1 111 ? -13.322 1.097 3.158 1.00 96.69 111 CYS A N 1
ATOM 892 C CA . CYS A 1 111 ? -13.010 -0.312 3.408 1.00 96.69 111 CYS A CA 1
ATOM 893 C C . CYS A 1 111 ? -13.619 -0.809 4.723 1.00 96.69 111 CYS A C 1
ATOM 895 O O . CYS A 1 111 ? -13.717 -0.068 5.705 1.00 96.69 111 CYS A O 1
ATOM 897 N N . THR A 1 112 ? -13.950 -2.101 4.780 1.00 95.56 112 THR A N 1
ATOM 898 C CA . THR A 1 112 ? -14.382 -2.771 6.016 1.00 95.56 112 THR A CA 1
ATOM 899 C C . THR A 1 112 ? -13.220 -3.565 6.603 1.00 95.56 112 THR A C 1
ATOM 901 O O . THR A 1 112 ? -12.740 -4.504 5.970 1.00 95.56 112 THR A O 1
ATOM 904 N N . VAL A 1 113 ? -12.765 -3.225 7.812 1.00 95.50 113 VAL A N 1
ATOM 905 C CA . VAL A 1 113 ? -11.570 -3.829 8.431 1.00 95.50 113 VAL A CA 1
ATOM 906 C C . VAL A 1 113 ? -11.683 -3.861 9.958 1.00 95.50 113 VAL A C 1
ATOM 908 O O . VAL A 1 113 ? -12.328 -3.006 10.553 1.00 95.50 113 VAL A O 1
ATOM 911 N N . SER A 1 114 ? -11.096 -4.860 10.624 1.00 93.38 114 SER A N 1
ATOM 912 C CA . SER A 1 114 ? -11.017 -4.878 12.099 1.00 93.38 114 SER A CA 1
ATOM 913 C C . SER A 1 114 ? -9.787 -4.110 12.601 1.00 93.38 114 SER A C 1
ATOM 915 O O . SER A 1 114 ? -8.807 -4.000 11.865 1.00 93.38 114 SER A O 1
ATOM 917 N N . CYS A 1 115 ? -9.775 -3.634 13.855 1.00 91.00 115 CYS A N 1
ATOM 918 C CA . CYS A 1 115 ? -8.594 -2.944 14.403 1.00 91.00 115 CYS A CA 1
ATOM 919 C C . CYS A 1 115 ? -7.335 -3.818 14.350 1.00 91.00 115 CYS A C 1
ATOM 921 O O . CYS A 1 115 ? -6.276 -3.356 13.930 1.00 91.00 115 CYS A O 1
ATOM 923 N N . SER A 1 116 ? -7.450 -5.100 14.710 1.00 91.69 116 SER A N 1
ATOM 924 C CA . SER A 1 116 ? -6.319 -6.030 14.663 1.00 91.69 116 SER A CA 1
ATOM 925 C C . SER A 1 116 ? -5.817 -6.257 13.239 1.00 91.69 116 SER A C 1
ATOM 927 O O . SER A 1 116 ? -4.611 -6.265 13.016 1.00 91.69 116 SER A O 1
ATOM 929 N N . THR A 1 117 ? -6.726 -6.405 12.270 1.00 94.19 117 THR A N 1
ATOM 930 C CA . THR A 1 117 ? -6.352 -6.598 10.861 1.00 94.19 117 THR A CA 1
ATOM 931 C C . THR A 1 117 ? -5.691 -5.342 10.295 1.00 94.19 117 THR A C 1
ATOM 933 O O . THR A 1 117 ? -4.708 -5.455 9.573 1.00 94.19 117 THR A O 1
ATOM 936 N N . LEU A 1 118 ? -6.174 -4.146 10.653 1.00 94.50 118 LEU A N 1
ATOM 937 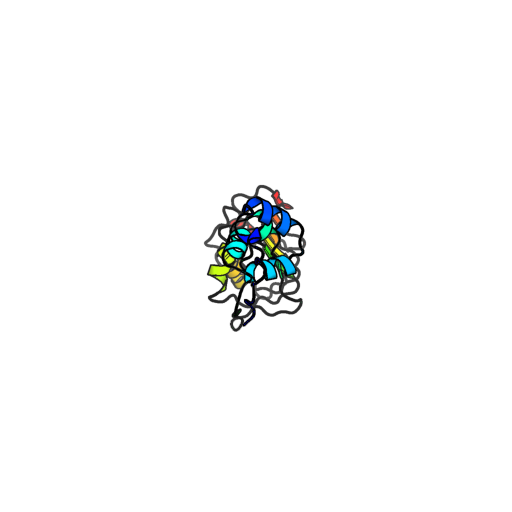C CA . LEU A 1 118 ? -5.554 -2.889 10.232 1.00 94.50 118 LEU A CA 1
ATOM 938 C C . LEU A 1 118 ? -4.123 -2.766 10.774 1.00 94.50 118 LEU A C 1
ATOM 940 O O . LEU A 1 118 ? -3.217 -2.414 10.026 1.00 94.50 118 LEU A O 1
ATOM 944 N N . LEU A 1 119 ? -3.892 -3.116 12.043 1.00 93.50 119 LEU A N 1
ATOM 945 C CA . LEU A 1 119 ? -2.539 -3.128 12.605 1.00 93.50 119 LEU A CA 1
ATOM 946 C C . LEU A 1 119 ? -1.630 -4.147 11.910 1.00 93.50 119 LEU A C 1
ATOM 948 O O . LEU A 1 119 ? -0.507 -3.802 11.560 1.00 93.50 119 LEU A O 1
ATOM 952 N N . GLN A 1 120 ? -2.115 -5.367 11.655 1.00 93.81 120 GLN A N 1
ATOM 953 C CA . GLN A 1 120 ? -1.368 -6.385 10.899 1.00 93.81 120 GLN A CA 1
ATOM 954 C C . GLN A 1 120 ? -1.034 -5.920 9.478 1.00 93.81 120 GLN A C 1
ATOM 956 O O . GLN A 1 120 ? 0.030 -6.236 8.948 1.00 93.81 120 GLN A O 1
ATOM 961 N N . LEU A 1 121 ? -1.937 -5.152 8.869 1.00 95.50 121 LEU A N 1
ATOM 962 C CA . LEU A 1 121 ? -1.751 -4.581 7.548 1.00 95.50 121 LEU A CA 1
ATOM 963 C C . LEU A 1 121 ? -0.638 -3.520 7.565 1.00 95.50 121 LEU A C 1
ATOM 965 O O . LEU A 1 121 ? 0.261 -3.575 6.730 1.00 95.50 121 LEU A O 1
ATOM 969 N N . LEU A 1 122 ? -0.650 -2.609 8.541 1.00 95.62 122 LEU A N 1
ATOM 970 C CA . LEU A 1 122 ? 0.308 -1.501 8.650 1.00 95.62 122 LEU A CA 1
ATOM 971 C C . LEU A 1 122 ? 1.696 -1.919 9.163 1.00 95.62 122 LEU A C 1
ATOM 973 O O . LEU A 1 122 ? 2.703 -1.377 8.712 1.00 95.62 122 LEU A O 1
ATOM 977 N N . GLN A 1 123 ? 1.768 -2.882 10.082 1.00 95.19 123 GLN A N 1
ATOM 978 C CA . GLN A 1 123 ? 3.000 -3.282 10.770 1.00 95.19 123 GLN A CA 1
ATOM 979 C C . GLN A 1 123 ? 4.200 -3.582 9.840 1.00 95.19 123 GLN A C 1
ATOM 981 O O . GLN A 1 123 ? 5.298 -3.105 10.137 1.00 95.19 123 GLN A O 1
ATOM 986 N N . PRO A 1 124 ? 4.065 -4.333 8.727 1.00 96.19 124 PRO A N 1
ATOM 987 C CA . PRO A 1 124 ? 5.199 -4.635 7.850 1.00 96.19 124 PRO A CA 1
ATOM 988 C C . PRO A 1 124 ? 5.595 -3.494 6.896 1.00 96.19 124 PRO A C 1
ATOM 990 O O . PRO A 1 124 ? 6.597 -3.624 6.193 1.00 96.19 124 PRO A O 1
ATOM 993 N N . MET A 1 125 ? 4.850 -2.384 6.842 1.00 96.12 125 MET A N 1
ATOM 994 C CA . MET A 1 125 ? 5.090 -1.276 5.907 1.00 96.12 125 MET A CA 1
ATOM 995 C C . MET A 1 125 ? 6.210 -0.333 6.382 1.00 96.12 125 MET A C 1
ATOM 997 O O . MET A 1 125 ? 5.998 0.847 6.663 1.00 96.12 125 MET A O 1
ATOM 1001 N N . THR A 1 126 ? 7.432 -0.844 6.494 1.00 94.44 126 THR A N 1
ATOM 1002 C CA . THR A 1 126 ? 8.559 -0.114 7.104 1.00 94.44 126 THR A CA 1
ATOM 1003 C C . THR A 1 126 ? 9.087 1.064 6.277 1.00 94.44 126 THR A C 1
ATOM 1005 O O . THR A 1 126 ? 9.708 1.962 6.845 1.00 94.44 126 THR A O 1
ATOM 1008 N N . ASN A 1 127 ? 8.820 1.085 4.968 1.00 94.69 127 ASN A N 1
ATOM 1009 C CA . ASN A 1 127 ? 9.245 2.138 4.035 1.00 94.69 127 ASN A CA 1
ATOM 1010 C C . ASN A 1 127 ? 8.117 3.118 3.661 1.00 94.69 127 ASN A C 1
ATOM 1012 O O . ASN A 1 127 ? 8.260 3.909 2.723 1.00 94.69 127 ASN A O 1
ATOM 1016 N N . LEU A 1 128 ? 6.982 3.060 4.366 1.00 96.25 128 LEU A N 1
ATOM 1017 C CA . LEU A 1 128 ? 5.830 3.891 4.046 1.00 96.25 128 LEU A CA 1
ATOM 1018 C C . LEU A 1 128 ? 6.111 5.362 4.356 1.00 96.25 128 LEU A C 1
ATOM 1020 O O . LEU A 1 128 ? 6.468 5.701 5.482 1.00 96.25 128 LEU A O 1
ATOM 1024 N N . ARG A 1 129 ? 5.884 6.233 3.368 1.00 95.38 129 ARG A N 1
ATOM 1025 C CA . ARG A 1 129 ? 6.033 7.692 3.492 1.00 95.38 129 ARG A CA 1
ATOM 1026 C C . ARG A 1 129 ? 4.698 8.417 3.504 1.00 95.38 129 ARG A C 1
ATOM 1028 O O . ARG A 1 129 ? 4.576 9.456 4.152 1.00 95.38 129 ARG A O 1
ATOM 1035 N N . VAL A 1 130 ? 3.710 7.881 2.793 1.00 96.00 130 VAL A N 1
ATOM 1036 C CA . VAL A 1 130 ? 2.378 8.473 2.680 1.00 96.00 130 VAL A CA 1
ATOM 1037 C C . VAL A 1 130 ? 1.328 7.430 3.024 1.00 96.00 130 VAL A C 1
ATOM 1039 O O . VAL A 1 130 ? 1.242 6.391 2.365 1.00 96.00 130 VAL A O 1
ATOM 1042 N N . LEU A 1 131 ? 0.522 7.734 4.037 1.00 96.88 131 LEU A N 1
ATOM 1043 C CA . LEU A 1 131 ? -0.641 6.945 4.415 1.00 96.88 131 LEU A CA 1
ATOM 1044 C C . LEU A 1 131 ? -1.892 7.815 4.336 1.00 96.88 131 LEU A C 1
ATOM 1046 O O . LEU A 1 131 ? -1.991 8.834 5.015 1.00 96.88 131 LEU A O 1
ATOM 1050 N N . GLN A 1 132 ? -2.849 7.388 3.526 1.00 96.56 132 GLN A N 1
ATOM 1051 C CA . GLN A 1 132 ? -4.163 8.007 3.434 1.00 96.56 132 GLN A CA 1
ATOM 1052 C C . GLN A 1 132 ? -5.207 7.014 3.917 1.00 96.56 132 GLN A C 1
ATOM 1054 O O . GLN A 1 132 ? -5.342 5.921 3.363 1.00 96.56 132 GLN A O 1
ATOM 1059 N N . LEU A 1 133 ? -5.935 7.395 4.956 1.00 95.81 133 LEU A N 1
ATOM 1060 C CA . LEU A 1 133 ? -7.061 6.644 5.474 1.00 95.81 133 LEU A CA 1
ATOM 1061 C C . LEU A 1 133 ? -8.320 7.473 5.260 1.00 95.81 133 LEU A C 1
ATOM 1063 O O . LEU A 1 133 ? -8.444 8.577 5.779 1.00 95.81 133 LEU A O 1
ATOM 1067 N N . GLY A 1 134 ? -9.221 6.928 4.456 1.00 94.19 134 GLY A N 1
ATOM 1068 C CA . GLY A 1 134 ? -10.539 7.484 4.224 1.00 94.19 134 GLY A CA 1
ATOM 1069 C C . GLY A 1 134 ? -11.570 6.903 5.189 1.00 94.19 134 GLY A C 1
ATOM 1070 O O . GLY A 1 134 ? -11.249 6.399 6.267 1.00 94.19 134 GLY A O 1
ATOM 1071 N N . LYS A 1 135 ? -12.827 6.867 4.747 1.00 93.25 135 LYS A N 1
ATOM 1072 C CA . LYS A 1 135 ? -13.920 6.232 5.489 1.00 93.25 135 LYS A CA 1
ATOM 1073 C C . LYS A 1 135 ? -13.595 4.758 5.770 1.00 93.25 135 LYS A C 1
ATOM 1075 O O . LYS A 1 135 ? -13.461 3.966 4.842 1.00 93.25 135 LYS A O 1
ATOM 1080 N N . LEU A 1 136 ? -13.508 4.368 7.041 1.00 93.12 136 LEU A N 1
ATOM 1081 C CA . LEU A 1 136 ? -13.314 2.973 7.448 1.00 93.12 136 LEU A CA 1
ATOM 1082 C C . LEU A 1 136 ? -14.523 2.471 8.232 1.00 93.12 136 LEU A C 1
ATOM 1084 O O . LEU A 1 136 ? -14.984 3.115 9.171 1.00 93.12 136 LEU A O 1
ATOM 1088 N N . GLN A 1 137 ? -15.013 1.287 7.876 1.00 91.88 137 GLN A N 1
ATOM 1089 C CA . GLN A 1 137 ? -16.050 0.589 8.629 1.00 91.88 137 GLN A CA 1
ATOM 1090 C C . GLN A 1 137 ? -15.405 -0.469 9.525 1.00 91.88 137 GLN A C 1
ATOM 1092 O O . GLN A 1 137 ? -14.951 -1.515 9.050 1.00 91.88 137 GLN A O 1
ATOM 1097 N N . MET A 1 138 ? -15.370 -0.207 10.831 1.00 87.88 138 MET A N 1
ATOM 1098 C CA . MET A 1 138 ? -14.805 -1.138 11.806 1.00 87.88 138 MET A CA 1
ATOM 1099 C C . MET A 1 138 ? -15.891 -1.977 12.470 1.00 87.88 138 MET A C 1
ATOM 1101 O O . MET A 1 138 ? -16.809 -1.452 13.086 1.00 87.88 138 MET A O 1
ATOM 1105 N N . TRP A 1 139 ? -15.779 -3.301 12.359 1.00 79.81 139 TRP A N 1
ATOM 1106 C CA . TRP A 1 139 ? -16.784 -4.245 12.870 1.00 79.81 139 TRP A CA 1
ATOM 1107 C C . TRP A 1 139 ? -16.437 -4.831 14.247 1.00 79.81 139 TRP A C 1
ATOM 1109 O O . TRP A 1 139 ? -17.284 -5.458 14.879 1.00 79.81 139 TRP A O 1
ATOM 1119 N N . LYS A 1 140 ? -15.201 -4.635 14.727 1.00 73.25 140 LYS A N 1
ATOM 1120 C CA . LYS A 1 140 ? -14.735 -5.047 16.060 1.00 73.25 140 LYS A CA 1
ATOM 1121 C C . LYS A 1 140 ? -13.688 -4.063 16.581 1.00 73.25 140 LYS A C 1
ATOM 1123 O O . LYS A 1 140 ? -12.586 -4.010 16.034 1.00 73.25 140 LYS A O 1
ATOM 1128 N N . SER A 1 141 ? -14.024 -3.340 17.649 1.00 65.56 141 SER A N 1
ATOM 1129 C CA . SER A 1 141 ? -13.064 -2.586 18.460 1.00 65.56 141 SER A CA 1
ATOM 1130 C C . SER A 1 141 ? -12.713 -3.427 19.683 1.00 65.56 141 SER A C 1
ATOM 1132 O O . SER A 1 141 ? -13.457 -3.486 20.660 1.00 65.56 141 SER A O 1
ATOM 1134 N N . SER A 1 142 ? -11.617 -4.175 19.600 1.00 71.56 142 SER A N 1
ATOM 1135 C CA . SER A 1 142 ? -10.977 -4.749 20.782 1.00 71.56 142 SER A CA 1
ATOM 1136 C C . SER A 1 142 ? -9.804 -3.857 21.175 1.00 71.56 142 SER A C 1
ATOM 1138 O O . SER A 1 142 ? -9.177 -3.231 20.320 1.00 71.56 142 SER A O 1
ATOM 1140 N N . LYS A 1 143 ? -9.487 -3.797 22.474 1.00 75.06 143 LYS A N 1
ATOM 1141 C CA . LYS A 1 143 ? -8.251 -3.164 22.947 1.00 75.06 143 LYS A CA 1
ATOM 1142 C C . LYS A 1 143 ? -7.066 -3.979 22.427 1.00 75.06 143 LYS A C 1
ATOM 1144 O O . LYS A 1 143 ? -6.679 -4.969 23.041 1.00 75.06 143 LYS A O 1
ATOM 1149 N N . VAL A 1 144 ? -6.531 -3.597 21.273 1.00 83.00 144 VAL A N 1
ATOM 1150 C CA . VAL A 1 144 ? -5.304 -4.175 20.722 1.00 83.00 144 VAL A CA 1
ATOM 1151 C C . VAL A 1 144 ? -4.150 -3.267 21.116 1.00 83.00 144 VAL A C 1
ATOM 1153 O O . VAL A 1 144 ? -4.201 -2.061 20.885 1.00 83.00 144 VAL A O 1
ATOM 1156 N N . ALA A 1 145 ? -3.122 -3.838 21.739 1.00 84.12 145 ALA A N 1
ATOM 1157 C CA . ALA A 1 145 ? -1.924 -3.087 22.076 1.00 84.12 145 ALA A CA 1
ATOM 1158 C C . ALA A 1 145 ? -1.141 -2.762 20.797 1.00 84.12 145 ALA A C 1
ATOM 1160 O O . ALA A 1 145 ? -0.822 -3.653 20.010 1.00 84.12 145 ALA A O 1
ATOM 1161 N N . VAL A 1 146 ? -0.819 -1.486 20.607 1.00 87.00 146 VAL A N 1
ATOM 1162 C CA . VAL A 1 146 ? 0.074 -1.027 19.542 1.00 87.00 146 VAL A CA 1
ATOM 1163 C C . VAL A 1 146 ? 1.514 -1.187 20.029 1.00 87.00 146 VAL A C 1
ATOM 1165 O O . VAL A 1 146 ? 1.906 -0.569 21.015 1.00 87.00 146 VAL A O 1
ATOM 1168 N N . ASN A 1 147 ? 2.304 -2.023 19.353 1.00 90.75 147 ASN A N 1
ATOM 1169 C CA . ASN A 1 147 ? 3.689 -2.338 19.730 1.00 90.75 147 ASN A CA 1
ATOM 1170 C C . ASN A 1 147 ? 4.726 -1.957 18.657 1.00 90.75 147 ASN A C 1
ATOM 1172 O O . ASN A 1 147 ? 5.877 -2.385 18.731 1.00 90.75 147 ASN A O 1
ATOM 1176 N N . PHE A 1 148 ? 4.332 -1.170 17.655 1.00 92.88 148 PHE A N 1
ATOM 1177 C CA . PHE A 1 148 ? 5.209 -0.723 16.576 1.00 92.88 148 PHE A CA 1
ATOM 1178 C C . PHE A 1 148 ? 5.007 0.763 16.278 1.00 92.88 148 PHE A C 1
ATOM 1180 O O . PHE A 1 148 ? 4.021 1.372 16.688 1.00 92.88 148 PHE A O 1
ATOM 1187 N N . GLN A 1 149 ? 5.965 1.342 15.556 1.00 92.56 149 GLN A N 1
ATOM 1188 C CA . GLN A 1 149 ? 5.950 2.742 15.138 1.00 92.56 149 GLN A CA 1
ATOM 1189 C C . GLN A 1 149 ? 6.298 2.846 13.657 1.00 92.56 149 GLN A C 1
ATOM 1191 O O . GLN A 1 149 ? 7.191 2.149 13.172 1.00 92.56 149 GLN A O 1
ATOM 1196 N N . MET A 1 150 ? 5.653 3.771 12.956 1.00 92.88 150 MET A N 1
ATOM 1197 C CA . MET A 1 150 ? 5.901 4.057 11.546 1.00 92.88 150 MET A CA 1
ATOM 1198 C C . MET A 1 150 ? 6.764 5.310 11.411 1.00 92.88 150 MET A C 1
ATOM 1200 O O . MET A 1 150 ? 6.281 6.415 11.180 1.00 92.88 150 MET A O 1
ATOM 1204 N N . LYS A 1 151 ? 8.076 5.128 11.585 1.00 91.62 151 LYS A N 1
ATOM 1205 C CA . LYS A 1 151 ? 9.045 6.234 11.672 1.00 91.62 151 LYS A CA 1
ATOM 1206 C C . LYS A 1 151 ? 9.245 7.002 10.362 1.00 91.62 151 LYS A C 1
ATOM 1208 O O . LYS A 1 151 ? 9.695 8.136 10.413 1.00 91.62 151 LYS A O 1
ATOM 1213 N N . GLN A 1 152 ? 8.954 6.391 9.212 1.00 92.88 152 GLN A N 1
ATOM 1214 C CA . GLN A 1 152 ? 9.174 7.003 7.894 1.00 92.88 152 GLN A CA 1
ATOM 1215 C C . GLN A 1 152 ? 7.943 7.726 7.328 1.00 92.88 152 GLN A C 1
ATOM 1217 O O . GLN A 1 152 ? 8.047 8.349 6.272 1.00 92.88 152 GLN A O 1
ATOM 1222 N N . VAL A 1 153 ? 6.790 7.665 8.006 1.00 94.56 153 VAL A N 1
ATOM 1223 C CA . VAL A 1 153 ? 5.563 8.303 7.511 1.00 94.56 153 VAL A CA 1
ATOM 1224 C C . VAL A 1 153 ? 5.692 9.814 7.657 1.00 94.56 153 VAL A C 1
ATOM 1226 O O . VAL A 1 153 ? 5.724 10.354 8.760 1.00 94.56 153 VAL A O 1
ATOM 1229 N N . GLU A 1 154 ? 5.758 10.496 6.519 1.00 94.56 154 GLU A N 1
ATOM 1230 C CA . GLU A 1 154 ? 5.899 11.947 6.426 1.00 94.56 154 GLU A CA 1
ATOM 1231 C C . GLU A 1 154 ? 4.541 12.635 6.278 1.00 94.56 154 GLU A C 1
ATOM 1233 O O . GLU A 1 154 ? 4.346 13.739 6.788 1.00 94.56 154 GLU A O 1
ATOM 1238 N N . THR A 1 155 ? 3.616 11.994 5.559 1.00 93.94 155 THR A N 1
ATOM 1239 C CA . THR A 1 155 ? 2.270 12.510 5.292 1.00 93.94 155 THR A CA 1
ATOM 1240 C C . THR A 1 155 ? 1.234 11.502 5.756 1.00 93.94 155 THR A C 1
ATOM 1242 O O . THR A 1 155 ? 1.217 10.362 5.287 1.00 93.94 155 THR A O 1
ATOM 1245 N N . PHE A 1 156 ? 0.358 11.950 6.647 1.00 93.50 156 PHE A N 1
ATOM 1246 C CA . PHE A 1 156 ? -0.815 11.206 7.074 1.00 93.50 156 PHE A CA 1
ATOM 1247 C C . PHE A 1 156 ? -2.061 12.032 6.784 1.00 93.50 156 PHE A C 1
ATOM 1249 O O . PHE A 1 156 ? -2.094 13.224 7.089 1.00 93.50 156 PHE A O 1
ATOM 1256 N N . SER A 1 157 ? -3.067 11.403 6.189 1.00 92.81 157 SER A N 1
ATOM 1257 C CA . SER A 1 157 ? -4.376 12.017 6.001 1.00 92.81 157 SER A CA 1
ATOM 1258 C C . SER A 1 157 ? -5.470 11.077 6.472 1.00 92.81 157 SER A C 1
ATOM 1260 O O . SER A 1 157 ? -5.380 9.862 6.272 1.00 92.81 157 SER A O 1
ATOM 1262 N N . ALA A 1 158 ? -6.461 11.657 7.140 1.00 91.12 158 ALA A N 1
ATOM 1263 C CA . ALA A 1 158 ? -7.510 10.955 7.864 1.00 91.12 158 ALA A CA 1
ATOM 1264 C C . ALA A 1 158 ? -8.891 11.512 7.494 1.00 91.12 158 ALA A C 1
ATOM 1266 O O . ALA A 1 158 ? -9.620 12.032 8.339 1.00 91.12 158 ALA A O 1
ATOM 1267 N N . GLU A 1 159 ? -9.256 11.426 6.218 1.00 89.69 159 GLU A N 1
ATOM 1268 C CA . GLU A 1 159 ? -10.528 11.952 5.728 1.00 89.69 159 GLU A CA 1
ATOM 1269 C C . GLU A 1 159 ? -11.696 11.039 6.133 1.00 89.69 159 GLU A C 1
ATOM 1271 O O . GLU A 1 159 ? -11.826 9.905 5.676 1.00 89.69 159 GLU A O 1
ATOM 1276 N N . GLY A 1 160 ? -12.594 11.527 6.991 1.00 84.62 160 GLY A N 1
ATOM 1277 C CA . GLY A 1 160 ? -13.782 10.764 7.395 1.00 84.62 160 GLY A CA 1
ATOM 1278 C C . GLY A 1 160 ? -13.498 9.594 8.344 1.00 84.62 160 GLY A C 1
ATOM 1279 O O . GLY A 1 160 ? -14.345 8.709 8.491 1.00 84.62 160 GLY A O 1
ATOM 1280 N N . LEU A 1 161 ? -12.331 9.585 8.999 1.00 86.81 161 LEU A N 1
ATOM 1281 C CA . LEU A 1 161 ? -12.075 8.723 10.151 1.00 86.81 161 LEU A CA 1
ATOM 1282 C C . LEU A 1 161 ? -12.788 9.261 11.397 1.00 86.81 161 LEU A C 1
ATOM 1284 O O . LEU A 1 161 ? -12.800 10.463 11.650 1.00 86.81 161 LEU A O 1
ATOM 1288 N N . SER A 1 162 ? -13.350 8.365 12.210 1.00 86.56 162 SER A N 1
ATOM 1289 C CA . SER A 1 162 ? -13.862 8.730 13.534 1.00 86.56 162 SER A CA 1
ATOM 1290 C C . SER A 1 162 ? -12.714 9.036 14.504 1.00 86.56 162 SER A C 1
ATOM 1292 O O . SER A 1 162 ? -11.655 8.404 14.429 1.00 86.56 162 SER A O 1
ATOM 1294 N N . GLU A 1 163 ? -12.949 9.925 15.471 1.00 85.44 163 GLU A N 1
ATOM 1295 C CA . GLU A 1 163 ? -11.958 10.319 16.489 1.00 85.44 163 GLU A CA 1
ATOM 1296 C C . GLU A 1 163 ? -11.366 9.127 17.256 1.00 85.44 163 GLU A C 1
ATOM 1298 O O . GLU A 1 163 ? -10.171 9.118 17.556 1.00 85.44 163 GLU A O 1
ATOM 1303 N N . ASP A 1 164 ? -12.160 8.081 17.497 1.00 84.44 164 ASP A N 1
ATOM 1304 C CA . ASP A 1 164 ? -11.705 6.852 18.156 1.00 84.44 164 ASP A CA 1
ATOM 1305 C C . ASP A 1 164 ? -10.604 6.133 17.363 1.00 84.44 164 ASP A C 1
ATOM 1307 O O . ASP A 1 164 ? -9.620 5.653 17.930 1.00 84.44 164 ASP A O 1
ATOM 1311 N N . ILE A 1 165 ? -10.743 6.078 16.034 1.00 84.00 165 ILE A N 1
ATOM 1312 C CA . ILE A 1 165 ? -9.772 5.422 15.149 1.00 84.00 165 ILE A CA 1
ATOM 1313 C C . ILE A 1 165 ? -8.515 6.279 15.059 1.00 84.00 165 ILE A C 1
ATOM 1315 O O . ILE A 1 165 ? -7.404 5.755 15.124 1.00 84.00 165 ILE A O 1
ATOM 1319 N N . PHE A 1 166 ? -8.681 7.597 14.952 1.00 85.19 166 PHE A N 1
ATOM 1320 C CA . PHE A 1 166 ? -7.551 8.517 14.950 1.00 85.19 166 PHE A CA 1
ATOM 1321 C C . PHE A 1 166 ? -6.744 8.403 16.249 1.00 85.19 166 PHE A C 1
ATOM 1323 O O . PHE A 1 166 ? -5.534 8.201 16.205 1.00 85.19 166 PHE A O 1
ATOM 1330 N N . SER A 1 167 ? -7.416 8.432 17.402 1.00 85.31 167 SER A N 1
ATOM 1331 C CA . SER A 1 167 ? -6.796 8.284 18.725 1.00 85.31 167 SER A CA 1
ATOM 1332 C C . SER A 1 167 ? -6.085 6.941 18.884 1.00 85.31 167 SER A C 1
ATOM 1334 O O . SER A 1 167 ? -5.015 6.869 19.483 1.00 85.31 167 SER A O 1
ATOM 1336 N N . PHE A 1 168 ? -6.648 5.877 18.307 1.00 86.94 168 PHE A N 1
ATOM 1337 C CA . PHE A 1 168 ? -6.038 4.551 18.288 1.00 86.94 168 PHE A CA 1
ATOM 1338 C C . PHE A 1 168 ? -4.758 4.489 17.441 1.00 86.94 168 PHE A C 1
ATOM 1340 O O . PHE A 1 168 ? -3.800 3.822 17.831 1.00 86.94 168 PHE A O 1
ATOM 1347 N N . LEU A 1 169 ? -4.724 5.173 16.294 1.00 87.88 169 LEU A N 1
ATOM 1348 C CA . LEU A 1 169 ? -3.573 5.159 15.387 1.00 87.88 169 LEU A CA 1
ATOM 1349 C C . LEU A 1 169 ? -2.508 6.201 15.744 1.00 87.88 169 LEU A C 1
ATOM 1351 O O . LEU A 1 169 ? -1.345 6.011 15.396 1.00 87.88 169 LEU A O 1
ATOM 1355 N N . ALA A 1 170 ? -2.867 7.272 16.453 1.00 87.31 170 ALA A N 1
ATOM 1356 C CA . ALA A 1 170 ? -1.957 8.359 16.809 1.00 87.31 170 ALA A CA 1
ATOM 1357 C C . ALA A 1 170 ? -0.619 7.890 17.428 1.00 87.31 170 ALA A C 1
ATOM 1359 O O . ALA A 1 170 ? 0.421 8.394 17.002 1.00 87.31 170 ALA A O 1
ATOM 1360 N N . PRO A 1 171 ? -0.573 6.886 18.333 1.00 89.38 171 PRO A N 1
ATOM 1361 C CA . PRO A 1 171 ? 0.689 6.396 18.898 1.00 89.38 171 PRO A CA 1
ATOM 1362 C C . PRO A 1 171 ? 1.649 5.764 17.876 1.00 89.38 171 PRO A C 1
ATOM 1364 O O . PRO A 1 171 ? 2.844 5.642 18.151 1.00 89.38 171 PRO A O 1
ATOM 1367 N N . ILE A 1 172 ? 1.147 5.339 16.711 1.00 90.31 172 ILE A N 1
ATOM 1368 C CA . ILE A 1 172 ? 1.945 4.707 15.650 1.00 90.31 172 ILE A CA 1
ATOM 1369 C C . ILE A 1 172 ? 2.806 5.750 14.930 1.00 90.31 172 ILE A C 1
ATOM 1371 O O . ILE A 1 172 ? 3.914 5.440 14.479 1.00 90.31 172 ILE A O 1
ATOM 1375 N N . PHE A 1 173 ? 2.316 6.985 14.814 1.00 87.38 173 PHE A N 1
ATOM 1376 C CA . PHE A 1 173 ? 2.936 8.017 13.994 1.00 87.38 173 PHE A CA 1
ATOM 1377 C C . PHE A 1 173 ? 3.757 8.981 14.848 1.00 87.38 173 PHE A C 1
ATOM 1379 O O . PHE A 1 173 ? 3.226 9.846 15.535 1.00 87.38 173 PHE A O 1
ATOM 1386 N N . THR A 1 174 ? 5.082 8.853 14.786 1.00 80.69 174 THR A N 1
ATOM 1387 C CA . THR A 1 174 ? 5.992 9.643 15.631 1.00 80.69 174 THR A CA 1
ATOM 1388 C C . THR A 1 174 ? 6.684 10.796 14.905 1.00 80.69 174 THR A C 1
ATOM 1390 O O . THR A 1 174 ? 7.271 11.648 15.564 1.00 80.69 174 THR A O 1
ATOM 1393 N N . GLN A 1 175 ? 6.635 10.845 13.567 1.00 78.75 175 GLN A N 1
ATOM 1394 C CA . GLN A 1 175 ? 7.387 11.816 12.750 1.00 78.75 175 GLN A CA 1
ATOM 1395 C C . GLN A 1 175 ? 6.533 12.533 11.689 1.00 78.75 175 GLN A C 1
ATOM 1397 O O . GLN A 1 175 ? 7.044 12.921 10.636 1.00 78.75 175 GLN A O 1
ATOM 1402 N N . LEU A 1 176 ? 5.235 12.722 11.948 1.00 78.69 176 LEU A N 1
ATOM 1403 C CA . LEU A 1 176 ? 4.342 13.368 10.983 1.00 78.69 176 LEU A CA 1
ATOM 1404 C C . LEU A 1 176 ? 4.802 14.792 10.679 1.00 78.69 176 LEU A C 1
ATOM 1406 O O . LEU A 1 176 ? 4.892 15.638 11.566 1.00 78.69 176 LEU A O 1
ATOM 1410 N N . ARG A 1 177 ? 5.063 15.060 9.398 1.00 79.12 177 ARG A N 1
ATOM 1411 C CA . ARG A 1 177 ? 5.375 16.409 8.910 1.00 79.12 177 ARG A CA 1
ATOM 1412 C C . ARG A 1 177 ? 4.119 17.143 8.468 1.00 79.12 177 ARG A C 1
ATOM 1414 O O . ARG A 1 177 ? 4.089 18.370 8.497 1.00 79.12 177 ARG A O 1
ATOM 1421 N N . ARG A 1 178 ? 3.109 16.401 8.005 1.00 77.56 178 ARG A N 1
ATOM 1422 C CA . ARG A 1 178 ? 1.835 16.934 7.520 1.00 77.56 178 ARG A CA 1
ATOM 1423 C C . ARG A 1 178 ? 0.680 16.052 7.975 1.00 77.56 178 ARG A C 1
ATOM 1425 O O . ARG A 1 178 ? 0.747 14.831 7.826 1.00 77.56 178 ARG A O 1
ATOM 1432 N N . ILE A 1 179 ? -0.354 16.712 8.488 1.00 74.19 179 ILE A N 1
ATOM 1433 C CA . ILE A 1 179 ? -1.670 16.148 8.782 1.00 74.19 179 ILE A CA 1
ATOM 1434 C C . ILE A 1 179 ? -2.628 16.851 7.821 1.00 74.19 179 ILE A C 1
ATOM 1436 O O . ILE A 1 179 ? -2.700 18.082 7.842 1.00 74.19 179 ILE A O 1
ATOM 1440 N N . GLY A 1 180 ? -3.235 16.083 6.918 1.00 56.59 180 GLY A N 1
ATOM 1441 C CA . GLY A 1 180 ? -4.153 16.564 5.881 1.00 56.59 180 GLY A CA 1
ATOM 1442 C C . GLY A 1 180 ? -5.567 16.062 6.088 1.00 56.59 180 GLY A C 1
ATOM 1443 O O . GLY A 1 180 ? -5.709 14.875 6.471 1.00 56.59 180 GLY A O 1
#

pLDDT: mean 88.18, std 12.62, range [40.97, 97.75]